Protein AF-A0AAI9RZC2-F1 (afdb_monomer_lite)

Structure (mmCIF, N/CA/C/O backbone):
data_AF-A0AAI9RZC2-F1
#
_entry.id   AF-A0AAI9RZC2-F1
#
loop_
_atom_site.group_PDB
_atom_site.id
_atom_site.type_symbol
_atom_site.label_atom_id
_atom_site.label_alt_id
_atom_site.label_comp_id
_atom_site.label_asym_id
_atom_site.label_entity_id
_atom_site.label_seq_id
_atom_site.pdbx_PDB_ins_code
_atom_site.Cartn_x
_atom_site.Cartn_y
_atom_site.Cartn_z
_atom_site.occupancy
_atom_site.B_iso_or_equiv
_atom_site.auth_seq_id
_atom_site.auth_comp_id
_atom_site.auth_asym_id
_atom_site.auth_atom_id
_atom_site.pdbx_PDB_model_num
ATOM 1 N N . GLU A 1 1 ? 16.848 -10.498 -7.698 1.00 49.53 1 GLU A N 1
ATOM 2 C CA . GLU A 1 1 ? 15.857 -9.994 -6.723 1.00 49.53 1 GLU A CA 1
ATOM 3 C C . GLU A 1 1 ? 14.578 -9.439 -7.359 1.00 49.53 1 GLU A C 1
ATOM 5 O O . GLU A 1 1 ? 13.522 -9.908 -6.978 1.00 49.53 1 GLU A O 1
ATOM 10 N N . ARG A 1 2 ? 14.598 -8.562 -8.379 1.00 56.84 2 ARG A N 1
ATOM 11 C CA . ARG A 1 2 ? 13.354 -8.037 -9.011 1.00 56.84 2 ARG A CA 1
ATOM 12 C C . ARG A 1 2 ? 12.478 -9.052 -9.796 1.00 56.84 2 ARG A C 1
ATOM 14 O O . ARG A 1 2 ? 11.499 -8.650 -10.411 1.00 56.84 2 ARG A O 1
ATOM 21 N N . ARG A 1 3 ? 12.831 -10.346 -9.842 1.00 57.47 3 ARG A N 1
ATOM 22 C CA . ARG A 1 3 ? 12.214 -11.348 -10.747 1.00 57.47 3 ARG A CA 1
ATOM 23 C C . ARG A 1 3 ? 11.116 -12.212 -10.116 1.00 57.47 3 ARG A C 1
ATOM 25 O O . ARG A 1 3 ? 10.460 -12.938 -10.852 1.00 57.47 3 ARG A O 1
ATOM 32 N N . ASP A 1 4 ? 10.894 -12.107 -8.806 1.00 71.94 4 ASP A N 1
ATOM 33 C CA . ASP A 1 4 ? 9.930 -12.963 -8.095 1.00 71.94 4 ASP A CA 1
ATOM 34 C C . ASP A 1 4 ? 8.564 -12.293 -7.853 1.00 71.94 4 ASP A C 1
ATOM 36 O O . ASP A 1 4 ? 7.653 -12.909 -7.302 1.00 71.94 4 ASP A O 1
ATOM 40 N N . ILE A 1 5 ? 8.383 -11.034 -8.272 1.00 82.06 5 ILE A N 1
ATOM 41 C CA . ILE A 1 5 ? 7.110 -10.319 -8.116 1.00 82.06 5 ILE A CA 1
ATOM 42 C C . ILE A 1 5 ? 6.220 -10.615 -9.324 1.00 82.06 5 ILE A C 1
ATOM 44 O O . ILE A 1 5 ? 6.587 -10.349 -10.467 1.00 82.06 5 ILE A O 1
ATOM 48 N N . GLN A 1 6 ? 5.025 -11.146 -9.065 1.00 87.94 6 GLN A N 1
ATOM 49 C CA . GLN A 1 6 ? 4.053 -11.440 -10.115 1.00 87.94 6 GLN A CA 1
ATOM 50 C C . GLN A 1 6 ? 3.593 -10.161 -10.827 1.00 87.94 6 GLN A C 1
ATOM 52 O O . GLN A 1 6 ? 3.278 -9.154 -10.192 1.00 87.94 6 GLN A O 1
ATOM 57 N N . GLU A 1 7 ? 3.447 -10.227 -12.150 1.00 88.00 7 GLU A N 1
ATOM 58 C CA . GLU A 1 7 ? 3.003 -9.095 -12.974 1.00 88.00 7 GLU A CA 1
ATOM 59 C C . GLU A 1 7 ? 1.641 -8.531 -12.530 1.00 88.00 7 GLU A C 1
ATOM 61 O O . GLU A 1 7 ? 1.426 -7.321 -12.555 1.00 88.00 7 GLU A O 1
ATOM 66 N N . ALA A 1 8 ? 0.724 -9.390 -12.069 1.00 89.12 8 ALA A N 1
ATOM 67 C CA . ALA A 1 8 ? -0.577 -8.966 -11.548 1.00 89.12 8 ALA A CA 1
ATOM 68 C C . ALA A 1 8 ? -0.449 -8.036 -10.327 1.00 89.12 8 ALA A C 1
ATOM 70 O O . ALA A 1 8 ? -1.208 -7.075 -10.198 1.00 89.12 8 ALA A O 1
ATOM 71 N N . ILE A 1 9 ? 0.538 -8.288 -9.464 1.00 88.00 9 ILE A N 1
ATOM 72 C CA . ILE A 1 9 ? 0.824 -7.467 -8.284 1.00 88.00 9 ILE A CA 1
ATOM 73 C C . ILE A 1 9 ? 1.398 -6.118 -8.722 1.00 88.00 9 ILE A C 1
ATOM 75 O O . ILE A 1 9 ? 0.903 -5.077 -8.295 1.00 88.00 9 ILE A O 1
ATOM 79 N N . LEU A 1 10 ? 2.368 -6.128 -9.640 1.00 88.81 10 LEU A N 1
ATOM 80 C CA . LEU A 1 10 ? 2.957 -4.908 -10.200 1.00 88.81 10 LEU A CA 1
ATOM 81 C C . LEU A 1 10 ? 1.903 -4.018 -10.876 1.00 88.81 10 LEU A C 1
ATOM 83 O O . LEU A 1 10 ? 1.881 -2.807 -10.661 1.00 88.81 10 LEU A O 1
ATOM 87 N N . LYS A 1 11 ? 0.977 -4.618 -11.638 1.00 90.88 11 LYS A N 1
ATOM 88 C CA . LYS A 1 11 ? -0.165 -3.907 -12.236 1.00 90.88 11 LYS A CA 1
ATOM 89 C C . LYS A 1 11 ? -1.062 -3.277 -11.181 1.00 90.88 11 LYS A C 1
ATOM 91 O O . LYS A 1 11 ? -1.497 -2.143 -11.360 1.00 90.88 11 LYS A O 1
ATOM 96 N N . ASN A 1 12 ? -1.346 -3.997 -10.099 1.00 91.44 12 ASN A N 1
ATOM 97 C CA . ASN A 1 12 ? -2.168 -3.481 -9.014 1.00 91.44 12 ASN A CA 1
ATOM 98 C C . ASN A 1 12 ? -1.499 -2.279 -8.328 1.00 91.44 12 ASN A C 1
ATOM 100 O O . ASN A 1 12 ? -2.105 -1.220 -8.215 1.00 91.44 12 ASN A O 1
ATOM 104 N N . TRP A 1 13 ? -0.224 -2.393 -7.956 1.00 92.69 13 TRP A N 1
ATOM 105 C CA . TRP A 1 13 ? 0.517 -1.291 -7.338 1.00 92.69 13 TRP A CA 1
ATOM 106 C C . TRP A 1 13 ? 0.619 -0.057 -8.238 1.00 92.69 13 TRP A C 1
ATOM 108 O O . TRP A 1 13 ? 0.416 1.061 -7.769 1.00 92.69 13 TRP A O 1
ATOM 118 N N . ALA A 1 14 ? 0.857 -0.255 -9.536 1.00 91.62 14 ALA A N 1
ATOM 119 C CA . ALA A 1 14 ? 0.826 0.823 -10.518 1.00 91.62 14 ALA A CA 1
ATOM 120 C C . ALA A 1 14 ? -0.565 1.480 -10.615 1.00 91.62 14 ALA A C 1
ATOM 122 O O . ALA A 1 14 ? -0.669 2.703 -10.637 1.00 91.62 14 ALA A O 1
ATOM 123 N N . ASN A 1 15 ? -1.645 0.688 -10.612 1.00 90.88 15 ASN A N 1
ATOM 124 C CA . ASN A 1 15 ? -3.022 1.199 -10.635 1.00 90.88 15 ASN A CA 1
ATOM 125 C C . ASN A 1 15 ? -3.394 2.000 -9.385 1.00 90.88 15 ASN A C 1
ATOM 127 O O . ASN A 1 15 ? -4.170 2.947 -9.478 1.00 90.88 15 ASN A O 1
ATOM 131 N N . LEU A 1 16 ? -2.853 1.614 -8.232 1.00 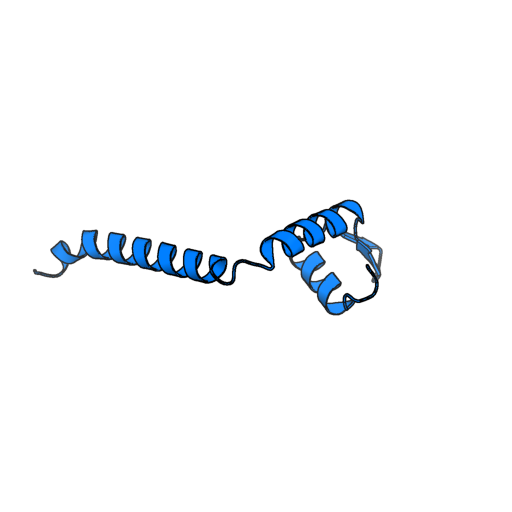89.56 16 LEU A N 1
ATOM 132 C CA . LEU A 1 16 ? -3.049 2.307 -6.960 1.00 89.56 16 LEU A CA 1
ATOM 133 C C . LEU A 1 16 ? -2.141 3.538 -6.809 1.00 89.56 16 LEU A C 1
ATOM 135 O O . LEU A 1 16 ? -2.259 4.259 -5.821 1.00 89.56 16 LEU A O 1
ATOM 139 N N . GLY A 1 17 ? -1.251 3.794 -7.775 1.00 89.81 17 GLY A N 1
ATOM 140 C CA . GLY A 1 17 ? -0.340 4.938 -7.756 1.00 89.81 17 GLY A CA 1
ATOM 141 C C . GLY A 1 17 ? 0.819 4.794 -6.769 1.00 89.81 17 GLY A C 1
ATOM 142 O O . GLY A 1 17 ? 1.436 5.790 -6.407 1.00 89.81 17 GLY A O 1
ATOM 143 N N . TYR A 1 18 ? 1.124 3.573 -6.323 1.00 89.62 18 TYR A N 1
ATOM 144 C CA . TYR A 1 18 ? 2.238 3.317 -5.405 1.00 89.62 18 TYR A CA 1
ATOM 145 C C . TYR A 1 18 ? 3.605 3.361 -6.087 1.00 89.62 18 TYR A C 1
ATOM 147 O O . TYR A 1 18 ? 4.613 3.599 -5.430 1.00 89.62 18 TYR A O 1
ATOM 155 N N . ILE A 1 19 ? 3.630 3.114 -7.396 1.00 92.38 19 ILE A N 1
ATOM 156 C CA . ILE A 1 19 ? 4.828 3.125 -8.232 1.00 92.38 19 ILE A CA 1
ATOM 157 C C . ILE A 1 19 ? 4.546 4.048 -9.409 1.00 92.38 19 ILE A C 1
ATOM 159 O O . ILE A 1 19 ? 3.483 3.955 -10.038 1.00 92.38 19 ILE A O 1
ATOM 163 N N . THR A 1 20 ? 5.502 4.922 -9.722 1.00 94.94 20 THR A N 1
ATOM 164 C CA . THR A 1 20 ? 5.407 5.785 -10.895 1.00 94.94 20 THR A CA 1
ATOM 165 C C . THR A 1 20 ? 5.376 4.901 -12.132 1.00 94.94 20 THR A C 1
ATOM 167 O O . THR A 1 20 ? 6.242 4.053 -12.351 1.00 94.94 20 THR A O 1
ATOM 170 N N . SER A 1 21 ? 4.338 5.068 -12.940 1.00 94.12 21 SER A N 1
ATOM 171 C CA . SER A 1 21 ? 4.118 4.224 -14.103 1.00 94.12 21 SER A CA 1
ATOM 172 C C . SER A 1 21 ? 3.573 5.024 -15.271 1.00 94.12 21 SER A C 1
ATOM 174 O O . SER A 1 21 ? 2.949 6.073 -15.107 1.00 94.12 21 SER A O 1
ATOM 176 N N . SER A 1 22 ? 3.818 4.513 -16.471 1.00 94.00 22 SER A N 1
ATOM 177 C CA . SER A 1 22 ? 3.230 5.027 -17.701 1.00 94.00 22 SER A CA 1
ATOM 178 C C . SER A 1 22 ? 2.690 3.881 -18.545 1.00 94.00 22 SER A C 1
ATOM 180 O O . SER A 1 22 ? 3.097 2.723 -18.410 1.00 94.00 22 SER A O 1
ATOM 182 N N . ARG A 1 23 ? 1.731 4.205 -19.411 1.00 93.62 23 ARG A N 1
ATOM 183 C CA . ARG A 1 23 ? 1.162 3.264 -20.372 1.00 93.62 23 ARG A CA 1
ATOM 184 C C . ARG A 1 23 ? 1.385 3.782 -21.772 1.00 93.62 23 ARG A C 1
ATOM 186 O O . ARG A 1 23 ? 1.012 4.912 -22.080 1.00 93.62 23 ARG A O 1
ATOM 193 N N . ILE A 1 24 ? 1.967 2.934 -22.607 1.00 93.94 24 ILE A N 1
ATOM 194 C CA . ILE A 1 24 ? 2.080 3.167 -24.042 1.00 93.94 24 ILE A CA 1
ATOM 195 C C . ILE A 1 24 ? 1.452 1.946 -24.704 1.00 93.94 24 ILE A C 1
ATOM 197 O O . ILE A 1 24 ? 1.968 0.834 -24.585 1.00 93.94 24 ILE A O 1
ATOM 201 N N . ASN A 1 25 ? 0.311 2.156 -25.364 1.00 91.19 25 ASN A N 1
ATOM 202 C CA . ASN A 1 25 ? -0.592 1.080 -25.785 1.00 91.19 25 ASN A CA 1
ATOM 203 C C . ASN A 1 25 ? -0.985 0.195 -24.579 1.00 91.19 25 ASN A C 1
ATOM 205 O O . ASN A 1 25 ? -1.211 0.711 -23.484 1.00 91.19 25 ASN A O 1
ATOM 209 N N . ASP A 1 26 ? -1.027 -1.127 -24.761 1.00 87.69 26 ASP A N 1
ATOM 210 C CA . ASP A 1 26 ? -1.344 -2.099 -23.703 1.00 87.69 26 ASP A CA 1
ATOM 211 C C . ASP A 1 26 ? -0.137 -2.482 -22.829 1.00 87.69 26 ASP A C 1
ATOM 213 O O . ASP A 1 26 ? -0.233 -3.359 -21.967 1.00 87.69 26 ASP A O 1
ATOM 217 N N . GLN A 1 27 ? 1.013 -1.831 -23.027 1.00 91.00 27 GLN A N 1
ATOM 218 C CA . GLN A 1 27 ? 2.230 -2.128 -22.285 1.00 91.00 27 GLN A CA 1
ATOM 219 C C . GLN A 1 27 ? 2.409 -1.159 -21.110 1.00 91.00 27 GLN A C 1
ATOM 221 O O . GLN A 1 27 ? 2.386 0.066 -21.265 1.00 91.00 27 GLN A O 1
ATOM 226 N N . LEU A 1 28 ? 2.578 -1.733 -19.915 1.00 90.94 28 LEU A N 1
ATOM 227 C CA . LEU A 1 28 ? 2.853 -1.012 -18.675 1.00 90.94 28 LEU A CA 1
ATOM 228 C C . LEU A 1 28 ? 4.364 -0.849 -18.498 1.00 90.94 28 LEU A C 1
ATOM 230 O O . LEU A 1 28 ? 5.096 -1.838 -18.493 1.00 90.94 28 LEU A O 1
ATOM 234 N N . PHE A 1 29 ? 4.801 0.388 -18.295 1.00 92.94 29 PHE A N 1
ATOM 235 C CA . PHE A 1 29 ? 6.177 0.729 -17.962 1.00 92.94 29 PHE A CA 1
ATOM 236 C C . PHE A 1 29 ? 6.225 1.243 -16.530 1.00 92.94 29 PHE A C 1
ATOM 238 O O . PHE A 1 29 ? 5.431 2.105 -16.147 1.00 92.94 29 PHE A O 1
ATOM 245 N N . LEU A 1 30 ? 7.147 0.694 -15.746 1.00 93.38 30 LEU A N 1
ATOM 246 C CA . LEU A 1 30 ? 7.387 1.092 -14.366 1.00 93.38 30 LEU A CA 1
ATOM 247 C C . LEU A 1 30 ? 8.687 1.878 -14.307 1.00 93.38 30 LEU A C 1
ATOM 249 O O . LEU A 1 30 ? 9.652 1.528 -14.986 1.00 93.38 30 LEU A O 1
ATOM 253 N N . ASP A 1 31 ? 8.693 2.928 -13.503 1.00 93.88 31 ASP A N 1
ATOM 254 C CA . ASP A 1 31 ? 9.917 3.629 -13.162 1.00 93.88 31 ASP A CA 1
ATOM 255 C C . ASP A 1 31 ? 10.696 2.828 -12.107 1.00 93.88 31 ASP A C 1
ATOM 257 O O . ASP A 1 31 ? 10.184 2.525 -11.025 1.00 93.88 31 ASP A O 1
ATOM 261 N N . ASP A 1 32 ? 11.933 2.476 -12.445 1.00 90.94 32 ASP A N 1
ATOM 262 C CA . ASP A 1 32 ? 12.783 1.599 -11.638 1.00 90.94 32 ASP A CA 1
ATOM 263 C C . ASP A 1 32 ? 13.136 2.205 -10.272 1.00 90.94 32 ASP A C 1
ATOM 265 O O . ASP A 1 32 ? 13.204 1.477 -9.282 1.00 90.94 32 ASP A O 1
ATOM 269 N N . GLU A 1 33 ? 13.338 3.525 -10.204 1.00 93.06 33 GLU A N 1
ATOM 270 C CA . GLU A 1 33 ? 13.707 4.218 -8.965 1.00 93.06 33 GLU A CA 1
ATOM 271 C C . GLU A 1 33 ? 12.541 4.219 -7.969 1.00 93.06 33 GLU A C 1
ATOM 273 O O . GLU A 1 33 ? 12.712 3.877 -6.796 1.00 93.06 33 GLU A O 1
ATOM 278 N N . SER A 1 34 ? 11.328 4.518 -8.442 1.00 90.62 34 SER A N 1
ATOM 279 C CA . SER A 1 34 ? 10.121 4.464 -7.614 1.00 90.62 34 SER A CA 1
ATOM 280 C C . SER A 1 34 ? 9.766 3.041 -7.170 1.00 90.62 34 SER A C 1
ATOM 282 O O . SER A 1 34 ? 9.333 2.849 -6.032 1.00 90.62 34 SER A O 1
ATOM 284 N N . LEU A 1 35 ? 9.991 2.034 -8.023 1.00 89.81 35 LEU A N 1
ATOM 285 C CA . LEU A 1 35 ? 9.792 0.629 -7.670 1.00 89.81 35 LEU A CA 1
ATOM 286 C C . LEU A 1 35 ? 10.754 0.196 -6.556 1.00 89.81 35 LEU A C 1
ATOM 288 O O . LEU A 1 35 ? 10.314 -0.396 -5.571 1.00 89.81 35 LEU A O 1
ATOM 292 N N . ASP A 1 36 ? 12.044 0.512 -6.676 1.00 89.62 36 ASP A N 1
ATOM 293 C CA . ASP A 1 36 ? 13.032 0.178 -5.647 1.00 89.62 36 ASP A CA 1
ATOM 294 C C . ASP A 1 36 ? 12.745 0.911 -4.330 1.00 89.62 36 ASP A C 1
ATOM 296 O O . ASP A 1 36 ? 12.756 0.289 -3.267 1.00 89.62 36 ASP A O 1
ATOM 300 N N . ALA A 1 37 ? 12.414 2.205 -4.381 1.00 88.12 37 ALA A N 1
ATOM 301 C CA . ALA A 1 37 ? 12.047 2.977 -3.195 1.00 88.12 37 ALA A CA 1
ATOM 302 C C . ALA A 1 37 ? 10.818 2.389 -2.481 1.00 88.12 37 ALA A C 1
ATOM 304 O O . ALA A 1 37 ? 10.808 2.265 -1.252 1.00 88.12 37 ALA A O 1
AT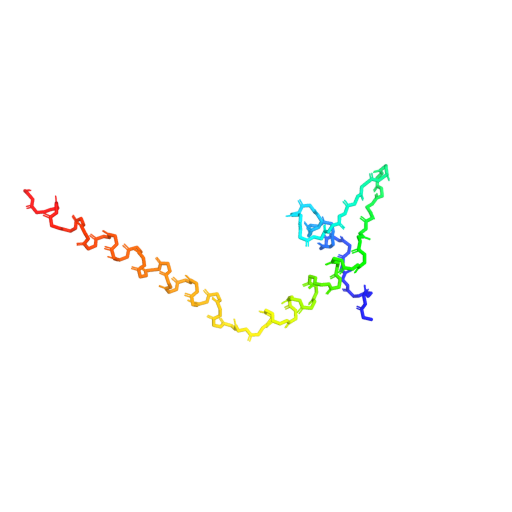OM 305 N N . TYR A 1 38 ? 9.798 1.981 -3.244 1.00 86.62 38 TYR A N 1
ATOM 306 C CA . TYR A 1 38 ? 8.606 1.334 -2.704 1.00 86.62 38 TYR A CA 1
ATOM 307 C C . TYR A 1 38 ? 8.934 -0.013 -2.049 1.00 86.62 38 TYR A C 1
ATOM 309 O O . TYR A 1 38 ? 8.463 -0.285 -0.941 1.00 86.62 38 TYR A O 1
ATOM 317 N N . LEU A 1 39 ? 9.770 -0.833 -2.694 1.00 86.00 39 LEU A N 1
ATOM 318 C CA . LEU A 1 39 ? 10.206 -2.122 -2.159 1.00 86.00 39 LEU A CA 1
ATOM 319 C C . LEU A 1 39 ? 11.055 -1.964 -0.898 1.00 86.00 39 LEU A C 1
ATOM 321 O O . LEU A 1 39 ? 10.853 -2.710 0.052 1.00 86.00 39 LEU A O 1
ATOM 325 N N . GLU A 1 40 ? 11.958 -0.989 -0.838 1.00 84.75 40 GLU A N 1
ATOM 326 C CA . GLU A 1 40 ? 12.759 -0.713 0.359 1.00 84.75 40 GLU A CA 1
ATOM 327 C C . GLU A 1 40 ? 11.905 -0.183 1.518 1.00 84.75 40 GLU A C 1
ATOM 329 O O . GLU A 1 40 ? 12.079 -0.602 2.666 1.00 84.75 40 GLU A O 1
ATOM 334 N N . ALA A 1 41 ? 10.925 0.679 1.235 1.00 81.38 41 ALA A N 1
ATOM 335 C CA . ALA A 1 41 ? 9.945 1.103 2.231 1.00 81.38 41 ALA A CA 1
ATOM 336 C C . ALA A 1 41 ? 9.107 -0.083 2.730 1.00 81.38 41 ALA A C 1
ATOM 338 O O . ALA A 1 41 ? 8.906 -0.223 3.934 1.00 81.38 41 ALA A O 1
ATOM 339 N N . HIS A 1 42 ? 8.674 -0.977 1.837 1.00 74.44 42 HIS A N 1
ATOM 340 C CA . HIS A 1 42 ? 7.896 -2.164 2.202 1.00 74.44 42 HIS A CA 1
ATOM 341 C C . HIS A 1 42 ? 8.722 -3.248 2.898 1.00 74.44 42 HIS A C 1
ATOM 343 O O . HIS A 1 42 ? 8.197 -3.921 3.777 1.00 74.44 42 HIS A O 1
ATOM 349 N N . LYS A 1 43 ? 10.019 -3.386 2.600 1.00 69.38 43 LYS A N 1
ATOM 350 C CA . LYS A 1 43 ? 10.944 -4.218 3.387 1.00 69.38 43 LYS A CA 1
ATOM 351 C C . LYS A 1 43 ? 11.080 -3.685 4.813 1.00 69.38 43 LYS A C 1
ATOM 353 O O . LYS A 1 43 ? 11.070 -4.474 5.752 1.00 69.38 43 LYS A O 1
ATOM 358 N N . LYS A 1 44 ? 11.154 -2.359 4.984 1.00 58.38 44 LYS A N 1
ATOM 359 C CA . LYS A 1 44 ? 11.167 -1.710 6.308 1.00 58.38 44 LYS A CA 1
ATOM 360 C C . LYS A 1 44 ? 9.822 -1.811 7.034 1.00 58.38 44 LYS A C 1
ATOM 362 O O . LYS A 1 44 ? 9.810 -1.970 8.247 1.00 58.38 44 LYS A O 1
ATOM 367 N N . LEU A 1 45 ? 8.707 -1.747 6.305 1.00 56.56 45 LEU A N 1
ATOM 368 C CA . LEU A 1 45 ? 7.346 -1.892 6.844 1.00 56.56 45 LEU A CA 1
ATOM 369 C C . LEU A 1 45 ? 6.934 -3.356 7.063 1.00 56.56 45 LEU A C 1
ATOM 371 O O . LEU A 1 45 ? 5.959 -3.617 7.760 1.00 56.56 45 LEU A O 1
ATOM 375 N N . GLY A 1 46 ? 7.669 -4.317 6.500 1.00 53.75 46 GLY A N 1
ATOM 376 C CA . GLY A 1 46 ? 7.371 -5.746 6.579 1.00 53.75 46 GLY A CA 1
ATOM 377 C C . GLY A 1 46 ? 7.532 -6.379 7.965 1.00 53.75 46 GLY A C 1
ATOM 378 O O . GLY A 1 46 ? 7.302 -7.577 8.091 1.00 53.75 46 GLY A O 1
ATOM 379 N N . LEU A 1 47 ? 7.918 -5.625 9.000 1.00 54.94 47 LEU A N 1
ATOM 380 C CA . LEU A 1 47 ? 8.223 -6.162 10.330 1.00 54.94 47 LEU A CA 1
ATOM 381 C C . LEU A 1 47 ? 7.875 -5.202 11.478 1.00 54.94 47 LEU A C 1
ATOM 383 O O . LEU A 1 47 ? 8.681 -4.957 12.365 1.00 54.94 47 LEU A O 1
ATOM 387 N N . GLU A 1 48 ? 6.636 -4.744 11.548 1.00 57.19 48 GLU A N 1
ATOM 388 C CA . GLU A 1 48 ? 6.006 -4.689 12.866 1.00 57.19 48 GLU A CA 1
ATOM 389 C C . GLU A 1 48 ? 4.615 -5.283 12.689 1.00 57.19 48 GLU A C 1
ATOM 391 O O . GLU A 1 48 ? 3.693 -4.622 12.217 1.00 57.19 48 GLU A O 1
ATOM 396 N N . ALA A 1 49 ? 4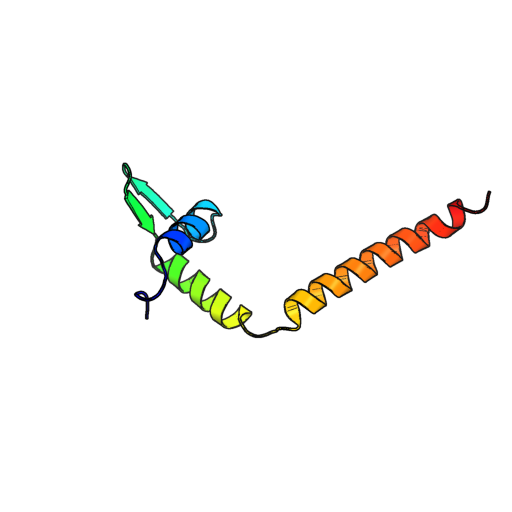.447 -6.559 13.053 1.00 57.59 49 ALA A N 1
ATOM 397 C CA . ALA A 1 49 ? 3.117 -7.151 13.240 1.00 57.59 49 ALA A CA 1
ATOM 398 C C . ALA A 1 49 ? 2.242 -6.274 14.169 1.00 57.59 49 ALA A C 1
ATOM 400 O O . ALA A 1 49 ? 1.012 -6.305 14.113 1.00 57.59 49 ALA A O 1
ATOM 401 N N . ASP A 1 50 ? 2.902 -5.422 14.951 1.00 62.44 50 ASP A N 1
ATOM 402 C CA . ASP A 1 50 ? 2.323 -4.433 15.836 1.00 62.44 50 ASP A CA 1
ATOM 403 C C . ASP A 1 50 ? 1.941 -3.112 15.151 1.00 62.44 50 ASP A C 1
ATOM 405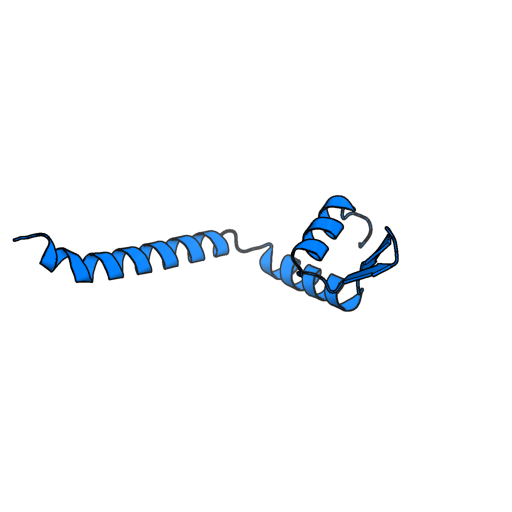 O O . ASP A 1 50 ? 1.192 -2.355 15.751 1.00 62.44 50 ASP A O 1
ATOM 409 N N . TYR A 1 51 ? 2.354 -2.808 13.913 1.00 73.31 51 TYR A N 1
ATOM 410 C CA . TYR A 1 51 ? 2.018 -1.530 13.263 1.00 73.31 51 TYR A CA 1
ATOM 411 C C . TYR A 1 51 ? 0.531 -1.448 12.907 1.00 73.31 51 TYR A C 1
ATOM 413 O O . TYR A 1 51 ? -0.139 -0.460 13.210 1.00 73.31 51 TYR A O 1
ATOM 421 N N . LEU A 1 52 ? -0.020 -2.516 12.319 1.00 74.94 52 LEU A N 1
ATOM 422 C CA . LEU A 1 52 ? -1.456 -2.586 12.049 1.00 74.94 52 LEU A CA 1
ATOM 423 C C . LEU A 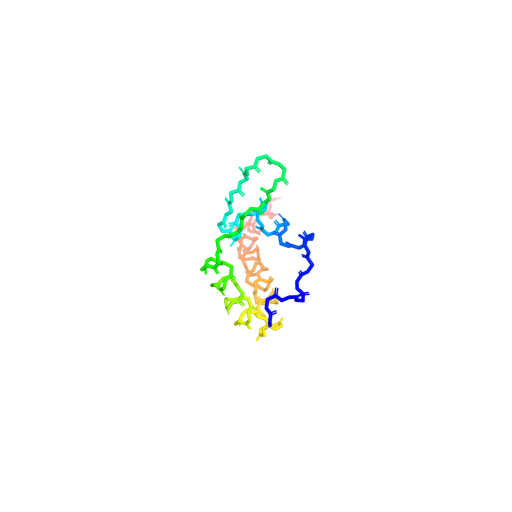1 52 ? -2.252 -2.626 13.360 1.00 74.94 52 LEU A C 1
ATOM 425 O O . LEU A 1 52 ? -3.255 -1.928 13.487 1.00 74.94 52 LEU A O 1
ATOM 429 N N . SER A 1 53 ? -1.772 -3.382 14.351 1.00 81.38 53 SER A N 1
ATOM 430 C CA . SER A 1 53 ? -2.365 -3.425 15.693 1.00 81.38 53 SER A CA 1
ATOM 431 C C . SER A 1 53 ? -2.354 -2.047 16.361 1.00 81.38 53 SER A C 1
ATOM 433 O O . SER A 1 53 ? -3.356 -1.638 16.938 1.00 81.38 53 SER A O 1
ATOM 435 N N . LYS A 1 54 ? -1.270 -1.283 16.207 1.00 84.38 54 LYS A N 1
ATOM 436 C CA . LYS A 1 54 ? -1.124 0.082 16.712 1.00 84.38 54 LYS A CA 1
ATOM 437 C C . LYS A 1 54 ? -2.119 1.031 16.056 1.00 84.38 54 LYS A C 1
ATOM 439 O O . LYS A 1 54 ? -2.815 1.739 16.773 1.00 84.38 54 LYS A O 1
ATOM 444 N N . ILE A 1 55 ? -2.253 0.998 14.727 1.00 86.12 55 ILE A N 1
ATOM 445 C CA . ILE A 1 55 ? -3.261 1.804 14.017 1.00 86.12 55 ILE A CA 1
ATOM 446 C C . ILE A 1 55 ? -4.673 1.452 14.503 1.00 86.12 55 ILE A C 1
ATOM 448 O O . ILE A 1 55 ? -5.501 2.339 14.712 1.00 86.12 55 ILE A O 1
ATOM 452 N N . VAL A 1 56 ? -4.965 0.162 14.695 1.00 88.31 56 VAL A N 1
ATOM 453 C CA . VAL A 1 56 ? -6.268 -0.290 15.198 1.00 88.31 56 VAL A CA 1
ATOM 454 C C . VAL A 1 56 ? -6.533 0.236 16.611 1.00 88.31 56 VAL A C 1
ATOM 456 O O . VAL A 1 56 ? -7.629 0.736 16.866 1.00 88.31 56 VAL A O 1
ATOM 459 N N . GLU A 1 57 ? -5.559 0.158 17.517 1.00 93.19 57 GLU A N 1
ATOM 460 C CA . GLU A 1 57 ? -5.701 0.671 18.884 1.00 93.19 57 GLU A CA 1
ATOM 461 C C . GLU A 1 57 ? -5.824 2.202 18.925 1.00 93.19 57 GLU A C 1
ATOM 463 O O . GLU A 1 57 ? -6.704 2.721 19.611 1.00 93.19 57 GLU A O 1
ATOM 468 N N . GLU A 1 58 ? -5.047 2.935 18.124 1.00 94.56 58 GLU A N 1
ATOM 469 C CA . GLU A 1 58 ? -5.177 4.394 17.986 1.00 94.56 58 GLU A CA 1
ATOM 470 C C . GLU A 1 58 ? -6.593 4.789 17.536 1.00 94.56 58 GLU A C 1
ATOM 472 O O . GLU A 1 58 ? -7.216 5.675 18.125 1.00 94.56 58 GLU A O 1
ATOM 477 N N . LYS A 1 59 ? -7.161 4.078 16.553 1.00 95.19 59 LYS A N 1
ATOM 478 C CA . LYS A 1 59 ? -8.525 4.345 16.068 1.00 95.19 59 LYS A CA 1
ATOM 479 C C . LYS A 1 59 ? -9.613 3.993 17.082 1.00 95.19 59 LYS A C 1
ATOM 481 O O . LYS A 1 59 ? -10.632 4.684 17.134 1.00 95.19 59 LYS A O 1
ATOM 486 N N . LYS A 1 60 ? -9.421 2.954 17.903 1.00 96.12 60 LYS A N 1
ATOM 487 C CA . LYS A 1 60 ? -10.337 2.649 19.016 1.00 96.12 60 LYS A CA 1
ATOM 488 C C . LYS A 1 60 ? -10.325 3.763 20.061 1.00 96.12 60 LYS A C 1
ATOM 490 O O . LYS A 1 60 ? -11.396 4.203 20.464 1.00 96.12 60 LYS A O 1
ATOM 495 N N . LEU A 1 61 ? -9.143 4.257 20.436 1.00 95.69 61 LEU A N 1
ATOM 496 C CA . LEU A 1 61 ? -9.001 5.349 21.403 1.00 95.69 61 LEU A CA 1
ATOM 497 C C . LEU A 1 61 ? -9.639 6.651 20.906 1.00 95.69 61 LEU A C 1
ATOM 499 O O . LEU A 1 61 ? -10.348 7.308 21.664 1.00 95.69 61 LEU A O 1
ATOM 503 N N . GLU A 1 62 ? -9.439 7.010 19.634 1.00 95.88 62 GLU A N 1
ATOM 504 C CA . GLU A 1 62 ? -10.104 8.170 19.021 1.00 95.88 62 GLU A CA 1
ATOM 505 C C . GLU A 1 62 ? -11.634 8.055 19.105 1.00 95.88 62 GLU A C 1
ATOM 507 O O . GLU A 1 62 ? -12.311 9.004 19.505 1.00 95.88 62 GLU A O 1
ATOM 512 N N . ARG A 1 63 ? -12.185 6.884 18.759 1.00 94.00 63 ARG A N 1
ATOM 513 C CA . ARG A 1 63 ? -13.624 6.612 18.853 1.00 94.00 63 ARG A CA 1
ATOM 514 C C . ARG A 1 63 ? -14.123 6.757 20.290 1.00 94.00 63 ARG A C 1
ATOM 516 O O . ARG A 1 63 ? -15.122 7.437 20.508 1.00 94.00 63 ARG A O 1
ATOM 523 N N . ASP A 1 64 ? -13.450 6.130 21.250 1.00 93.88 64 ASP A N 1
ATOM 524 C CA . ASP A 1 64 ? -13.871 6.134 22.655 1.00 93.88 64 ASP A CA 1
ATOM 525 C C . ASP A 1 64 ? -13.795 7.547 23.250 1.00 93.88 64 ASP A C 1
ATOM 527 O O . ASP A 1 64 ? -14.695 7.973 23.974 1.00 93.88 64 ASP A O 1
ATOM 531 N N . PHE A 1 65 ? -12.779 8.326 22.863 1.00 91.88 65 PHE A N 1
ATOM 532 C CA . PHE A 1 65 ? -12.688 9.739 23.212 1.00 91.88 65 PHE A CA 1
ATOM 533 C C . PHE A 1 65 ? -13.879 10.533 22.672 1.00 91.88 65 PHE A C 1
ATOM 535 O O . PHE A 1 65 ? -14.492 11.286 23.427 1.00 91.88 65 PHE A O 1
ATOM 542 N N . ILE A 1 66 ? -14.238 10.359 21.397 1.00 89.75 66 ILE A N 1
ATOM 543 C CA . ILE A 1 66 ? -15.399 11.032 20.801 1.00 89.75 66 ILE A CA 1
ATOM 544 C C . ILE A 1 66 ? -16.674 10.645 21.555 1.00 89.75 66 ILE A C 1
ATOM 546 O O . ILE A 1 66 ? -17.393 11.538 21.987 1.00 89.75 66 ILE A O 1
ATOM 550 N N . ILE A 1 67 ? -16.925 9.351 21.781 1.00 87.75 67 ILE A N 1
ATOM 551 C CA . ILE A 1 67 ? -18.111 8.869 22.513 1.00 87.75 67 ILE A CA 1
ATOM 552 C C . ILE A 1 67 ? -18.186 9.500 23.909 1.00 87.75 67 ILE A C 1
ATOM 554 O O . ILE A 1 67 ? -19.227 10.041 24.271 1.00 87.75 67 ILE A O 1
ATOM 558 N N . SER A 1 68 ? -17.068 9.566 24.639 1.00 86.12 68 SER A N 1
ATOM 559 C CA . SER A 1 68 ? -17.030 10.173 25.979 1.00 86.12 68 SER A CA 1
ATOM 560 C C . SER A 1 68 ? -17.447 11.651 26.010 1.00 86.12 68 SER A C 1
ATOM 562 O O . SER A 1 68 ? -17.885 12.146 27.042 1.00 86.12 68 SER A O 1
ATOM 564 N N . LYS A 1 69 ? -17.328 12.378 24.888 1.00 85.25 69 LYS A N 1
ATOM 565 C CA . LYS A 1 69 ? -17.792 13.772 24.770 1.00 85.25 69 LYS A CA 1
ATOM 566 C C . LYS A 1 69 ? -19.299 13.896 24.576 1.00 85.25 69 LYS A C 1
ATOM 568 O O . LYS A 1 69 ? -19.831 14.984 24.775 1.00 85.25 69 LYS A O 1
ATOM 573 N N . TYR A 1 70 ? -19.960 12.818 24.168 1.00 78.94 70 TYR A N 1
ATOM 574 C CA . TYR A 1 70 ? -21.392 12.784 23.886 1.00 78.94 70 TYR A CA 1
ATOM 575 C C . TYR A 1 70 ? -22.180 11.893 24.861 1.00 78.94 70 TYR A C 1
ATOM 577 O O . TYR A 1 70 ? -23.406 11.967 24.854 1.00 78.94 70 TYR A O 1
ATOM 585 N N . ASP A 1 71 ? -21.523 11.118 25.730 1.00 67.62 71 ASP A N 1
ATOM 586 C CA . ASP A 1 71 ? -22.186 10.308 26.768 1.00 67.62 71 ASP A CA 1
ATOM 587 C C . ASP A 1 71 ? -23.026 11.160 27.743 1.00 67.62 71 ASP A C 1
ATOM 589 O O . ASP A 1 71 ? -24.102 10.735 28.164 1.00 67.62 71 ASP A O 1
ATOM 593 N N . ASP A 1 72 ? -22.620 12.407 28.012 1.00 61.66 72 ASP A N 1
ATOM 594 C CA . ASP A 1 72 ? -23.389 13.357 28.836 1.00 61.66 72 ASP A CA 1
ATOM 595 C C . ASP A 1 72 ? -24.682 13.859 28.153 1.00 61.66 72 ASP A C 1
ATOM 597 O O . ASP A 1 72 ? -25.539 14.456 28.802 1.00 61.66 72 ASP A O 1
ATOM 601 N N . LEU A 1 73 ? -24.848 13.632 26.843 1.00 60.34 73 LEU A N 1
ATOM 602 C CA . LEU A 1 73 ? -26.022 14.052 26.061 1.00 60.34 73 LEU A CA 1
ATOM 603 C C . LEU A 1 73 ? -27.070 12.937 25.898 1.00 60.34 73 LEU A C 1
ATOM 605 O O . LEU A 1 73 ? -28.130 13.183 25.324 1.00 60.34 73 LEU A O 1
ATOM 609 N N . LEU A 1 74 ? -26.788 11.724 26.390 1.00 57.81 74 LEU A N 1
ATOM 610 C CA . LEU A 1 74 ? -27.670 10.552 26.293 1.00 57.81 74 LEU A CA 1
ATOM 611 C C . LEU A 1 74 ? -28.499 10.282 27.563 1.00 57.81 74 LEU A C 1
ATOM 613 O O . LEU A 1 74 ? -29.344 9.389 27.546 1.00 57.81 74 LEU A O 1
ATOM 617 N N . TYR A 1 75 ? -28.314 11.066 28.632 1.00 56.41 75 TYR A N 1
ATOM 618 C CA . TYR A 1 75 ? -29.169 11.060 29.828 1.00 56.41 75 TYR A CA 1
ATOM 619 C C . TYR A 1 75 ? -30.045 12.323 29.877 1.00 56.41 75 TYR A C 1
ATOM 621 O O . TYR A 1 75 ? -29.792 13.237 30.662 1.00 56.41 75 TYR A O 1
ATOM 629 N N . VAL A 1 76 ? -31.079 12.369 29.029 1.00 55.41 76 VAL A N 1
ATOM 630 C CA . VAL A 1 76 ? -32.203 13.321 29.130 1.00 55.41 76 VAL A CA 1
ATOM 631 C C . VAL A 1 76 ? -33.499 12.545 29.298 1.00 55.41 76 VAL A C 1
ATOM 633 O O . VAL A 1 76 ? -33.692 11.571 28.535 1.00 55.41 76 VAL A O 1
#

Foldseek 3Di:
DVPPDDPVVVVVCVVVVQFDWDDDPPDIDTDPVSVVVSVVVCVVVVDDPCPVVVVVVVVVVVVVVVVVVCVVVPPD

Radius of gyration: 20.59 Å; chains: 1; bounding box: 48×27×56 Å

Sequence (76 aa):
ERRDIQEAILKNWANLGYITSSRINDQLFLDDESLDAYLEAHKK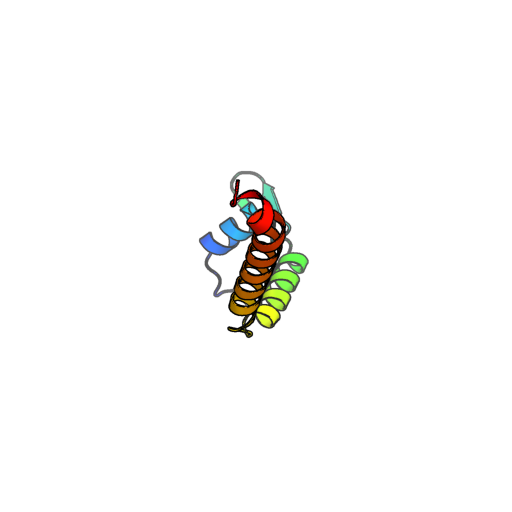LGLEADYLSKIVEEKKLERDFIISKYDDLLYV

Organism: NCBI:txid371601

pLDDT: mean 82.13, std 13.83, range [49.53, 96.12]

Secondary structure (DSSP, 8-state):
-TTSS-HHHHHHHHHTTSS-EEEETTEEEE-HHHHHHHHHHHHHHTT-HHHHHHHHHHHHHHHHHHHHHHGGGS--